Protein AF-A0A3M1B4X2-F1 (afdb_monomer_lite)

Sequence (128 aa):
RAGGDVNYIIMGDLNTMGMKYPSGKSVPPEIEIKRLDGRARHHAYRMRLLSKTHYNTFSNGSASSTPPSPLDHVVAARHMKFKEFDNAKGKGEVDVRGWADFTDPAEQDQWIKDFSDHCLLYFEVERP

Structure (mmCIF, N/CA/C/O backbone):
data_AF-A0A3M1B4X2-F1
#
_entry.id   AF-A0A3M1B4X2-F1
#
loop_
_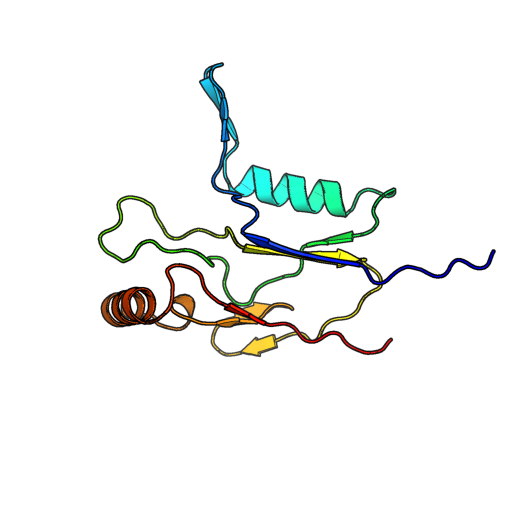atom_site.group_PDB
_atom_site.id
_atom_site.type_symbol
_atom_site.label_atom_id
_atom_site.label_alt_id
_atom_site.label_comp_id
_atom_site.label_asym_id
_atom_site.label_entity_id
_atom_site.label_seq_id
_atom_site.pdbx_PDB_ins_code
_atom_site.Cartn_x
_atom_site.Cartn_y
_atom_site.Cartn_z
_atom_site.occupancy
_atom_site.B_iso_or_equiv
_atom_site.auth_seq_id
_atom_site.auth_comp_id
_atom_site.auth_asym_id
_atom_site.auth_atom_id
_atom_site.pdbx_PDB_model_num
ATOM 1 N N . ARG A 1 1 ? -29.138 -3.053 23.741 1.00 44.56 1 ARG A N 1
ATOM 2 C CA . ARG A 1 1 ? -28.706 -3.676 22.467 1.00 44.56 1 ARG A CA 1
ATOM 3 C C . ARG A 1 1 ? -27.406 -4.414 22.744 1.00 44.56 1 ARG A C 1
ATOM 5 O O . ARG A 1 1 ? -26.466 -3.764 23.174 1.00 44.56 1 ARG A O 1
ATOM 12 N N . ALA A 1 2 ? -27.358 -5.730 22.549 1.00 46.56 2 ALA A N 1
ATOM 13 C CA . ALA A 1 2 ? -26.085 -6.424 22.375 1.00 46.56 2 ALA A CA 1
ATOM 14 C C . ALA A 1 2 ? -25.563 -6.009 20.989 1.00 46.56 2 ALA A C 1
ATOM 16 O O . ALA A 1 2 ? -26.119 -6.437 19.985 1.00 46.56 2 ALA A O 1
ATOM 17 N N . GLY A 1 3 ? -24.652 -5.040 20.911 1.00 53.94 3 GLY A N 1
ATOM 18 C CA . GLY A 1 3 ? -24.305 -4.418 19.628 1.00 53.94 3 GLY A CA 1
ATOM 19 C C . GLY A 1 3 ? -23.163 -3.424 19.755 1.00 53.94 3 GLY A C 1
ATOM 20 O O . GLY A 1 3 ? -23.384 -2.224 19.619 1.00 53.94 3 GLY A O 1
ATOM 21 N N . GLY A 1 4 ? -21.974 -3.927 20.087 1.00 70.38 4 GLY A N 1
ATOM 22 C CA . GLY A 1 4 ? -20.737 -3.151 19.985 1.00 70.38 4 GLY A CA 1
ATOM 23 C C . GLY A 1 4 ? -20.338 -2.923 18.524 1.00 70.38 4 GLY A C 1
ATOM 24 O O . GLY A 1 4 ? -20.840 -3.602 17.626 1.00 70.38 4 GLY A O 1
ATOM 25 N N . ASP A 1 5 ? -19.441 -1.963 18.293 1.00 84.75 5 ASP A N 1
ATOM 26 C CA . ASP A 1 5 ? -18.828 -1.764 16.978 1.00 84.75 5 ASP A CA 1
ATOM 27 C C . ASP A 1 5 ? -18.080 -3.057 16.560 1.00 84.75 5 ASP A C 1
ATOM 29 O O . ASP A 1 5 ? -17.381 -3.676 17.365 1.00 84.75 5 ASP A O 1
ATOM 33 N N . VAL A 1 6 ? -18.260 -3.501 15.310 1.00 89.81 6 VAL A N 1
ATOM 34 C CA . VAL A 1 6 ? -17.700 -4.767 14.796 1.00 89.81 6 VAL A CA 1
ATOM 35 C C . VAL A 1 6 ? -16.349 -4.515 14.135 1.00 89.81 6 VAL A C 1
ATOM 37 O O . VAL A 1 6 ? -16.243 -3.666 13.253 1.00 89.81 6 VAL A O 1
ATOM 40 N N . ASN A 1 7 ? -15.327 -5.286 14.510 1.00 93.44 7 ASN A N 1
ATOM 41 C CA . ASN A 1 7 ? -14.010 -5.228 13.874 1.00 93.44 7 ASN A CA 1
ATOM 42 C C . ASN A 1 7 ? -14.081 -5.835 12.469 1.00 93.44 7 ASN A C 1
ATOM 44 O O . ASN A 1 7 ? -14.162 -7.054 12.321 1.00 93.44 7 ASN A O 1
ATOM 48 N N . TYR A 1 8 ? -14.073 -4.979 11.449 1.00 95.19 8 TYR A N 1
ATOM 49 C CA . TYR A 1 8 ? -14.170 -5.384 10.051 1.00 95.19 8 TYR A CA 1
ATOM 50 C C . TYR A 1 8 ? -13.033 -4.773 9.235 1.00 95.19 8 TYR A C 1
ATOM 52 O O . TYR A 1 8 ? -12.770 -3.572 9.335 1.00 95.19 8 TYR A O 1
ATOM 60 N N . ILE A 1 9 ? -12.371 -5.611 8.438 1.00 97.50 9 ILE A N 1
ATOM 61 C CA . ILE A 1 9 ? -11.256 -5.249 7.561 1.00 97.50 9 ILE A CA 1
ATOM 62 C C . ILE A 1 9 ? -11.529 -5.850 6.180 1.00 97.50 9 ILE A C 1
ATOM 64 O O . ILE A 1 9 ? -11.878 -7.023 6.070 1.00 97.50 9 ILE A O 1
ATOM 68 N N . ILE A 1 10 ? -11.353 -5.042 5.139 1.00 97.38 10 ILE A N 1
ATOM 69 C CA . ILE A 1 10 ? -11.294 -5.449 3.734 1.00 97.38 10 ILE A CA 1
ATOM 70 C C . ILE A 1 10 ? -9.864 -5.182 3.276 1.00 97.38 10 ILE A C 1
ATOM 72 O O . ILE A 1 10 ? -9.365 -4.072 3.467 1.00 97.38 10 ILE A O 1
ATOM 76 N N . MET A 1 11 ? -9.200 -6.174 2.692 1.00 97.19 11 MET A N 1
ATOM 77 C CA . MET A 1 11 ? -7.825 -6.021 2.227 1.00 97.19 11 MET A CA 1
ATOM 78 C C . MET A 1 11 ? -7.540 -6.846 0.977 1.00 97.19 11 MET A C 1
ATOM 80 O O . MET A 1 11 ? -8.107 -7.926 0.812 1.00 97.19 11 MET A O 1
ATOM 84 N N . GLY A 1 12 ? 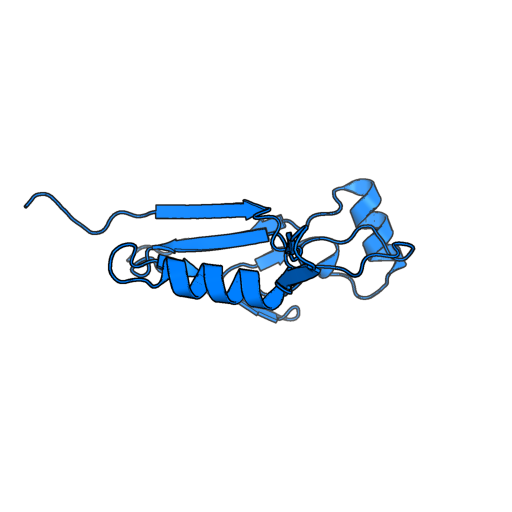-6.628 -6.342 0.150 1.00 96.56 12 GLY A N 1
ATOM 85 C CA . GLY A 1 12 ? -6.112 -7.022 -1.036 1.00 96.56 12 GLY A CA 1
ATOM 86 C C . GLY A 1 12 ? -6.134 -6.127 -2.269 1.00 96.56 12 GLY A C 1
ATOM 87 O O . GLY A 1 12 ? -6.341 -4.915 -2.158 1.00 96.56 12 GLY A O 1
ATOM 88 N N . ASP A 1 13 ? -5.946 -6.751 -3.426 1.00 97.19 13 ASP A N 1
ATOM 89 C CA . ASP A 1 13 ? -6.039 -6.112 -4.733 1.00 97.19 13 ASP A CA 1
ATOM 90 C C . ASP A 1 13 ? -7.494 -5.725 -5.039 1.00 97.19 13 ASP A C 1
ATOM 92 O O . ASP A 1 13 ? -8.373 -6.578 -5.200 1.00 97.19 13 ASP A O 1
ATOM 96 N N . LEU A 1 14 ? -7.758 -4.418 -5.111 1.00 95.56 14 LEU A N 1
ATOM 97 C CA . LEU A 1 14 ? -9.071 -3.876 -5.473 1.00 95.56 14 LEU A CA 1
ATOM 98 C C . LEU A 1 14 ? -9.112 -3.354 -6.914 1.00 95.56 14 LEU A C 1
ATOM 100 O O . LEU A 1 14 ? -10.109 -2.743 -7.301 1.00 95.56 14 LEU A O 1
ATOM 104 N N . ASN A 1 15 ? -8.049 -3.581 -7.694 1.00 93.56 15 ASN A N 1
ATOM 105 C CA . ASN A 1 15 ? -7.920 -3.225 -9.103 1.00 93.56 15 ASN A CA 1
ATOM 106 C C . ASN A 1 15 ? -8.326 -1.774 -9.403 1.00 93.56 15 ASN A C 1
ATOM 108 O O . ASN A 1 15 ? -9.032 -1.498 -10.374 1.00 93.56 15 ASN A O 1
ATOM 112 N N . THR A 1 16 ? -7.862 -0.822 -8.582 1.00 89.12 16 THR A N 1
ATOM 113 C CA . THR A 1 16 ? -8.060 0.621 -8.814 1.00 89.12 16 THR A CA 1
ATOM 114 C C . THR A 1 16 ? -7.149 1.127 -9.939 1.00 89.12 16 THR A C 1
ATOM 116 O O . THR A 1 16 ? -6.304 1.994 -9.726 1.00 89.12 16 THR A O 1
ATOM 119 N N . MET A 1 17 ? -7.266 0.517 -11.119 1.00 83.75 17 MET A N 1
ATOM 120 C CA . MET A 1 17 ? -6.463 0.752 -12.326 1.00 83.75 17 MET A CA 1
ATOM 121 C C . MET A 1 17 ? -7.045 1.846 -13.230 1.00 83.75 17 MET A C 1
ATOM 123 O O . MET A 1 17 ? -6.499 2.146 -14.293 1.00 83.75 17 ME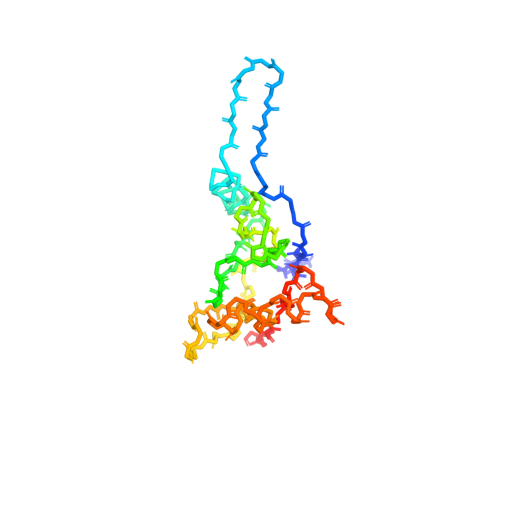T A O 1
ATOM 127 N N . GLY A 1 18 ? -8.154 2.459 -12.823 1.00 85.00 18 GLY A N 1
ATOM 128 C CA . GLY A 1 18 ? -8.946 3.335 -13.661 1.00 85.00 18 GLY A CA 1
ATOM 129 C C . GLY A 1 18 ? -9.891 2.554 -14.573 1.00 85.00 18 GLY A C 1
ATOM 130 O O . GLY A 1 18 ? -9.601 1.462 -15.060 1.00 85.00 18 GLY A O 1
ATOM 131 N N . MET A 1 19 ? -11.041 3.157 -14.861 1.00 85.56 19 MET A N 1
ATOM 132 C CA . MET A 1 19 ? -12.096 2.542 -15.658 1.00 85.56 19 MET A CA 1
ATOM 133 C C . MET A 1 19 ? -12.341 3.337 -16.933 1.00 85.56 19 MET A C 1
ATOM 135 O O . MET A 1 19 ? -12.607 4.539 -16.890 1.00 85.56 19 MET A O 1
ATOM 139 N N . LYS A 1 20 ? -12.306 2.663 -18.085 1.00 87.06 20 LYS A N 1
ATOM 140 C CA . LYS A 1 20 ? -12.720 3.232 -19.374 1.00 87.06 20 LYS A CA 1
ATOM 141 C C . LYS A 1 20 ? -14.113 2.722 -19.720 1.00 87.06 20 LYS A C 1
ATOM 143 O O . LYS A 1 20 ? -14.306 1.528 -19.925 1.00 87.06 20 LYS A O 1
ATOM 148 N N . TYR A 1 21 ? -15.087 3.621 -19.790 1.00 82.69 21 TYR A N 1
ATOM 149 C CA . TYR A 1 21 ? -16.443 3.268 -20.189 1.00 82.69 21 TYR A CA 1
ATOM 150 C C . TYR A 1 21 ? -16.563 3.244 -21.717 1.00 82.69 21 TYR A C 1
ATOM 152 O O . TYR A 1 21 ? -16.015 4.130 -22.376 1.00 82.69 21 TYR A O 1
ATOM 160 N N . PRO A 1 22 ? -17.384 2.341 -22.290 1.00 85.56 22 PRO A N 1
ATOM 161 C CA . PRO A 1 22 ? -17.689 2.342 -23.725 1.00 85.56 22 PRO A CA 1
ATOM 162 C C . PRO A 1 22 ? -18.235 3.684 -24.238 1.00 85.56 22 PRO A C 1
ATOM 164 O O . PRO A 1 22 ? -18.041 4.041 -25.391 1.00 85.56 22 PRO A O 1
ATOM 167 N N . SER A 1 23 ? -18.871 4.466 -23.357 1.00 88.50 23 SER A N 1
ATOM 168 C CA . SER A 1 23 ? -19.351 5.830 -23.637 1.00 88.50 23 SER A CA 1
ATOM 169 C C . SER A 1 23 ? -18.251 6.883 -23.870 1.00 88.50 23 SER A C 1
ATOM 171 O O . SER A 1 23 ? -18.571 8.054 -24.055 1.00 88.50 23 SER A O 1
ATOM 173 N N . GLY A 1 24 ? -16.968 6.512 -23.792 1.00 82.94 24 GLY A N 1
ATOM 174 C CA . GLY A 1 24 ? -15.826 7.423 -23.931 1.00 82.94 24 GLY A CA 1
ATOM 175 C C . GLY A 1 24 ? -15.447 8.170 -22.648 1.00 82.94 24 GLY A C 1
ATOM 176 O O . GLY A 1 24 ? -14.414 8.833 -22.603 1.00 82.94 24 GLY A O 1
ATOM 177 N N . LYS A 1 25 ? -16.240 8.051 -21.576 1.00 86.88 25 LYS A N 1
ATOM 178 C CA . LYS A 1 25 ? -15.877 8.569 -20.249 1.00 86.88 25 LYS A CA 1
ATOM 179 C C . LYS A 1 25 ? -14.817 7.675 -19.604 1.00 86.88 25 LYS A C 1
ATOM 181 O O . LYS A 1 25 ? -14.935 6.453 -19.650 1.00 86.88 25 LYS A O 1
ATOM 186 N N . SER A 1 26 ? -13.835 8.269 -18.937 1.00 88.38 26 SER A N 1
ATOM 187 C CA . SER A 1 26 ? -12.846 7.547 -18.134 1.00 88.38 26 SER A CA 1
ATOM 188 C C . SER A 1 26 ? -12.858 8.013 -16.683 1.00 88.38 26 SER A C 1
ATOM 190 O O . SER A 1 26 ? -13.153 9.170 -16.381 1.00 88.38 26 SER A O 1
ATOM 192 N N . VAL A 1 27 ? -12.541 7.100 -15.774 1.00 86.75 27 VAL A N 1
ATOM 193 C CA . VAL A 1 27 ? -12.290 7.386 -14.365 1.00 86.75 27 VAL A CA 1
ATOM 194 C C . VAL A 1 27 ? -10.815 7.092 -14.118 1.00 86.75 27 VAL A C 1
ATOM 196 O O . VAL A 1 27 ? -10.416 5.942 -14.270 1.00 86.75 27 VAL A O 1
ATOM 199 N N . PRO A 1 28 ? -10.002 8.107 -13.793 1.00 90.62 28 PRO A N 1
ATOM 200 C CA . PRO A 1 28 ? -8.611 7.893 -13.412 1.00 90.62 28 PRO A CA 1
ATOM 201 C C . PRO A 1 28 ? -8.492 7.047 -12.128 1.00 90.62 28 PRO A C 1
ATOM 203 O O . PRO A 1 28 ? -9.372 7.170 -11.264 1.00 90.62 28 PRO A O 1
ATOM 206 N N . PRO A 1 29 ? -7.417 6.254 -11.966 1.00 89.00 29 PRO A N 1
ATOM 207 C CA . PRO A 1 29 ? -7.131 5.468 -10.755 1.00 89.00 29 PRO A CA 1
ATOM 208 C C . PRO A 1 29 ? -7.323 6.250 -9.447 1.00 89.00 29 PRO A C 1
ATOM 210 O O . PRO A 1 29 ? -7.953 5.799 -8.492 1.00 89.00 29 PRO A O 1
ATOM 213 N N . GLU A 1 30 ? -6.854 7.494 -9.420 1.00 91.44 30 GLU A N 1
ATOM 214 C CA . GLU A 1 30 ? -6.857 8.367 -8.247 1.00 91.44 30 GLU A CA 1
ATOM 215 C C . GLU A 1 30 ? -8.288 8.741 -7.838 1.00 91.44 30 GLU A C 1
ATOM 217 O O . GLU A 1 30 ? -8.601 8.905 -6.655 1.00 91.44 30 GLU A O 1
ATOM 222 N N . ILE A 1 31 ? -9.189 8.844 -8.820 1.00 93.25 31 ILE A N 1
ATOM 223 C CA . ILE A 1 31 ? -10.610 9.091 -8.582 1.00 93.25 31 ILE A CA 1
ATOM 224 C C . ILE A 1 31 ? -11.294 7.835 -8.041 1.00 93.25 31 ILE A C 1
ATOM 226 O O . ILE A 1 31 ? -12.194 7.963 -7.210 1.00 93.25 31 ILE A O 1
ATOM 230 N N . GLU A 1 32 ? -10.879 6.637 -8.457 1.00 93.75 32 GLU A N 1
ATOM 231 C CA . GLU A 1 32 ? -11.387 5.380 -7.893 1.00 93.75 32 GLU A CA 1
ATOM 232 C C . GLU A 1 32 ? -11.006 5.244 -6.421 1.00 93.75 32 GLU A C 1
ATOM 234 O O . GLU A 1 32 ? -11.885 5.022 -5.591 1.00 93.75 32 GLU A O 1
ATOM 239 N N . ILE A 1 33 ? -9.742 5.502 -6.074 1.00 94.88 33 ILE A N 1
ATOM 240 C CA . ILE A 1 33 ? -9.255 5.462 -4.685 1.00 94.88 33 ILE A CA 1
ATOM 241 C C . ILE A 1 33 ? -9.970 6.516 -3.831 1.00 94.88 33 ILE A C 1
ATOM 243 O O . ILE A 1 33 ? -10.440 6.227 -2.729 1.00 94.88 33 ILE A O 1
ATOM 247 N N . LYS A 1 34 ? -10.142 7.739 -4.353 1.00 94.75 34 LYS A N 1
ATOM 248 C CA . LYS A 1 34 ? -10.894 8.794 -3.657 1.00 94.75 34 LYS A CA 1
ATOM 249 C C . LYS A 1 34 ? -12.357 8.405 -3.430 1.00 94.75 34 LYS A C 1
ATOM 251 O O . LYS A 1 34 ? -12.925 8.712 -2.381 1.00 94.75 34 LYS A O 1
ATOM 256 N N . ARG A 1 35 ? -12.991 7.742 -4.402 1.00 94.38 35 ARG A N 1
ATOM 257 C CA . ARG A 1 35 ? -14.364 7.232 -4.268 1.00 94.38 35 ARG A CA 1
ATOM 258 C C . ARG A 1 35 ? -14.441 6.068 -3.288 1.00 94.38 35 ARG A C 1
ATOM 260 O O . ARG A 1 35 ? -15.406 6.029 -2.531 1.00 94.38 35 ARG A O 1
ATOM 267 N N . LEU A 1 36 ? -13.452 5.175 -3.273 1.00 95.06 36 LEU A N 1
ATOM 268 C CA . LEU A 1 36 ? -13.336 4.092 -2.298 1.00 95.06 36 LEU A CA 1
ATOM 269 C C . LEU A 1 36 ? -13.291 4.657 -0.875 1.00 95.06 36 LEU A C 1
ATOM 271 O O . LEU A 1 36 ? -14.136 4.295 -0.060 1.00 95.06 36 LEU A O 1
ATOM 275 N N . ASP A 1 37 ? -12.384 5.598 -0.598 1.00 95.75 37 ASP A N 1
ATOM 276 C CA . ASP A 1 37 ? -12.276 6.228 0.724 1.00 95.75 37 ASP A CA 1
ATOM 277 C C . ASP A 1 37 ? -13.553 7.006 1.087 1.00 95.75 37 ASP A C 1
ATOM 279 O O . ASP A 1 37 ? -14.117 6.834 2.169 1.00 95.75 37 ASP A O 1
ATOM 283 N N . GLY A 1 38 ? -14.092 7.796 0.152 1.00 96.12 38 GLY A N 1
ATOM 284 C CA . GLY A 1 38 ? -15.349 8.519 0.356 1.00 96.12 38 GLY A CA 1
ATOM 285 C C . GLY A 1 38 ? -16.536 7.594 0.646 1.00 96.12 38 GLY A C 1
ATOM 286 O O . GLY A 1 38 ? -17.355 7.886 1.522 1.00 96.12 38 GLY A O 1
ATOM 287 N N . ARG A 1 39 ? -16.623 6.450 -0.048 1.00 95.44 39 ARG A N 1
ATOM 288 C CA . ARG A 1 39 ? -17.650 5.433 0.194 1.00 95.44 39 ARG A CA 1
ATOM 289 C C . ARG A 1 39 ? -17.435 4.776 1.549 1.00 95.44 39 ARG A C 1
ATOM 291 O O . ARG A 1 39 ? -18.390 4.724 2.311 1.00 95.44 39 ARG A O 1
ATOM 298 N N . ALA A 1 40 ? -16.218 4.349 1.878 1.00 96.44 40 ALA A N 1
ATOM 299 C CA . ALA A 1 40 ? -15.881 3.735 3.162 1.00 96.44 40 ALA A CA 1
ATOM 300 C C . ALA A 1 40 ? -16.270 4.630 4.353 1.00 96.44 40 ALA A C 1
ATOM 302 O O . ALA A 1 40 ? -16.866 4.156 5.322 1.00 96.44 40 ALA A O 1
ATOM 303 N N . ARG A 1 41 ? -16.026 5.942 4.246 1.00 96.25 41 ARG A N 1
ATOM 304 C CA . ARG A 1 41 ? -16.341 6.932 5.291 1.00 96.25 41 ARG A CA 1
ATOM 305 C C . ARG A 1 41 ? -17.826 7.232 5.468 1.00 96.25 41 ARG A C 1
ATOM 307 O O . ARG A 1 41 ? -18.194 7.850 6.469 1.00 96.25 41 ARG A O 1
ATOM 314 N N . HIS A 1 42 ? -18.684 6.826 4.531 1.00 95.50 42 HIS A N 1
ATOM 315 C CA . HIS A 1 42 ? -20.120 7.083 4.612 1.00 95.50 42 HIS A CA 1
ATOM 316 C C . HIS A 1 42 ? -20.695 6.595 5.954 1.00 95.50 42 HIS A C 1
ATOM 318 O O . HIS A 1 42 ? -20.310 5.541 6.464 1.00 95.50 42 HIS A O 1
ATOM 324 N N . HIS A 1 43 ? -21.643 7.346 6.526 1.00 89.38 43 HIS A N 1
ATOM 325 C CA . HIS A 1 43 ? -22.154 7.125 7.888 1.00 89.38 43 HIS A CA 1
ATOM 326 C C . HIS A 1 43 ? -22.752 5.727 8.121 1.00 89.38 43 HIS A C 1
ATOM 328 O O . HIS A 1 43 ? -22.793 5.269 9.259 1.00 89.38 43 HIS A O 1
ATOM 334 N N . ALA A 1 44 ? -23.198 5.058 7.054 1.00 90.19 44 ALA A N 1
ATOM 335 C CA . ALA A 1 44 ? -23.702 3.688 7.105 1.00 90.19 44 ALA A CA 1
ATOM 336 C C . ALA A 1 44 ? -22.592 2.628 7.248 1.00 90.19 44 ALA A C 1
ATOM 338 O O . ALA A 1 44 ? -22.847 1.579 7.826 1.00 90.19 44 ALA A O 1
ATOM 339 N N . TYR A 1 45 ? -21.379 2.887 6.742 1.00 93.12 45 TYR A N 1
ATOM 340 C CA . TYR A 1 45 ? -20.266 1.928 6.782 1.00 93.12 45 TYR A CA 1
ATOM 341 C C . TYR A 1 45 ? -19.263 2.248 7.890 1.00 93.12 45 TYR A C 1
ATOM 343 O O . TYR A 1 45 ? -18.772 1.337 8.547 1.00 93.12 45 TYR A O 1
ATOM 351 N N . ARG A 1 46 ? -18.993 3.538 8.147 1.00 94.81 46 ARG A N 1
ATOM 352 C CA . ARG A 1 46 ? -18.080 3.996 9.212 1.00 94.81 46 ARG A CA 1
ATOM 353 C C . ARG A 1 46 ? -16.691 3.344 9.124 1.00 94.81 46 ARG A C 1
ATOM 355 O O . ARG A 1 46 ? -16.092 3.025 10.150 1.00 94.81 46 ARG A O 1
ATOM 362 N N . MET A 1 47 ? -16.178 3.172 7.914 1.00 97.31 47 MET A N 1
ATOM 363 C CA . MET A 1 47 ? -14.847 2.635 7.638 1.00 97.31 47 MET A CA 1
ATOM 364 C C . MET A 1 47 ? -13.909 3.743 7.143 1.00 97.31 47 MET A C 1
ATOM 366 O O . MET A 1 47 ? -14.325 4.888 6.950 1.00 97.31 47 MET A O 1
ATOM 370 N N . ARG A 1 48 ? -12.632 3.418 6.959 1.00 97.19 48 ARG A N 1
ATOM 371 C CA . ARG A 1 48 ? -11.622 4.311 6.383 1.00 97.19 48 ARG A CA 1
ATOM 372 C C . ARG A 1 48 ? -10.565 3.515 5.634 1.00 97.19 48 ARG A C 1
ATOM 374 O O . ARG A 1 48 ? -10.260 2.389 6.025 1.00 97.19 48 ARG A O 1
ATOM 381 N N . LEU A 1 49 ? -10.009 4.117 4.589 1.00 98.06 49 LEU A N 1
ATOM 382 C CA . LEU A 1 49 ? -8.801 3.619 3.941 1.00 98.06 49 LEU A CA 1
ATOM 383 C C . LEU A 1 49 ? -7.594 3.877 4.861 1.00 98.06 49 LEU A C 1
ATOM 385 O O . LEU A 1 49 ? -7.476 4.973 5.416 1.00 98.06 49 LEU A O 1
ATOM 389 N N . LEU A 1 50 ? -6.736 2.875 5.053 1.00 98.25 50 LEU A N 1
ATOM 390 C CA . LEU A 1 50 ? -5.497 3.012 5.825 1.00 98.25 50 LEU A CA 1
ATOM 391 C C . LEU A 1 50 ? -4.382 3.627 4.967 1.00 98.25 50 LEU A C 1
ATOM 393 O O . LEU A 1 50 ? -4.323 3.402 3.755 1.00 98.25 50 LEU A O 1
ATOM 397 N N . SER A 1 51 ? -3.497 4.403 5.593 1.00 97.50 51 SER A N 1
ATOM 398 C CA . SER A 1 51 ? -2.302 4.949 4.935 1.00 97.50 51 SER A CA 1
ATOM 399 C C . SER A 1 51 ? -1.239 3.867 4.714 1.00 97.50 51 SER A C 1
ATOM 401 O O . SER A 1 51 ? -1.188 2.880 5.447 1.00 97.50 51 SER A O 1
ATOM 403 N N . LYS A 1 52 ? -0.377 4.054 3.710 1.00 97.69 52 LYS A N 1
ATOM 404 C CA . LYS A 1 52 ? 0.667 3.096 3.318 1.00 97.69 52 LYS A CA 1
ATOM 405 C C . LYS A 1 52 ? 2.048 3.747 3.335 1.00 97.69 52 LYS A C 1
ATOM 407 O O . LYS A 1 52 ? 2.156 4.917 2.974 1.00 97.69 52 LYS A O 1
ATOM 412 N N . THR A 1 53 ? 3.086 2.986 3.688 1.00 98.00 53 THR A N 1
ATOM 413 C CA . THR A 1 53 ? 4.487 3.444 3.598 1.00 98.00 53 THR A CA 1
ATOM 414 C C . THR A 1 53 ? 4.913 3.694 2.150 1.00 98.00 53 THR A C 1
ATOM 416 O O . THR A 1 53 ? 5.571 4.694 1.886 1.00 98.00 53 THR A O 1
ATOM 419 N N . HIS A 1 54 ? 4.443 2.869 1.207 1.00 97.38 54 HIS A N 1
ATOM 420 C CA . HIS A 1 54 ? 4.579 3.095 -0.233 1.00 97.38 54 HIS A CA 1
ATOM 421 C C . HIS A 1 54 ? 3.222 3.277 -0.907 1.00 97.38 54 HIS A C 1
ATOM 423 O O . HIS A 1 54 ? 2.244 2.596 -0.592 1.00 97.38 54 HIS A O 1
ATOM 429 N N . TYR A 1 55 ? 3.161 4.187 -1.880 1.00 95.19 55 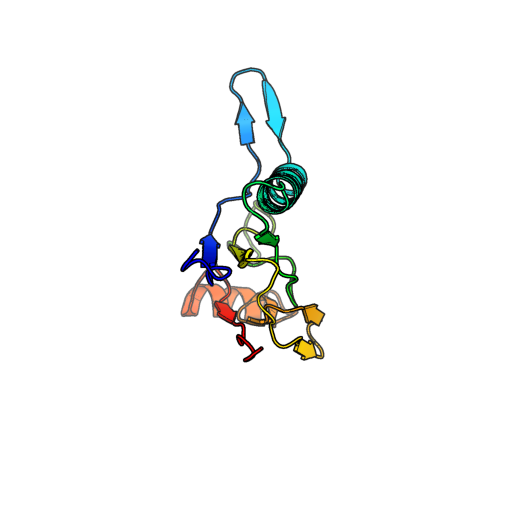TYR A N 1
ATOM 430 C CA . TYR A 1 55 ? 1.936 4.406 -2.644 1.00 95.19 55 TYR A CA 1
ATOM 431 C C . TYR A 1 55 ? 1.620 3.212 -3.555 1.00 95.19 55 TYR A C 1
ATOM 433 O O . TYR A 1 55 ? 0.523 2.652 -3.482 1.00 95.19 55 TYR A O 1
ATOM 441 N N . ASN A 1 56 ? 2.599 2.812 -4.370 1.00 96.38 56 ASN A N 1
ATOM 442 C CA . ASN A 1 56 ? 2.464 1.738 -5.346 1.00 96.38 56 ASN A CA 1
ATOM 443 C C . ASN A 1 56 ? 2.651 0.373 -4.693 1.00 96.38 56 ASN A C 1
ATOM 445 O O . ASN A 1 56 ? 3.511 0.198 -3.832 1.00 96.38 56 ASN A O 1
ATOM 449 N N . THR A 1 57 ? 1.845 -0.585 -5.130 1.00 97.56 57 THR A N 1
ATOM 450 C CA . THR A 1 57 ? 1.868 -1.964 -4.638 1.00 97.56 57 THR A CA 1
ATOM 451 C C . THR A 1 57 ? 1.994 -2.968 -5.775 1.00 97.56 57 THR A C 1
ATOM 453 O O . THR A 1 57 ? 2.379 -4.094 -5.514 1.00 97.56 57 THR A O 1
ATOM 456 N N . PHE A 1 58 ? 1.753 -2.557 -7.021 1.00 98.06 58 PHE A N 1
ATOM 457 C CA . PHE A 1 58 ? 1.894 -3.375 -8.220 1.00 98.06 58 PHE A CA 1
ATOM 458 C C . PHE A 1 58 ? 2.906 -2.765 -9.195 1.00 98.06 58 PHE A C 1
ATOM 460 O O . PHE A 1 58 ? 2.895 -1.549 -9.417 1.00 98.06 58 PHE A O 1
ATOM 467 N N . SER A 1 59 ? 3.741 -3.602 -9.810 1.00 97.56 59 SER A N 1
ATOM 468 C CA . SER A 1 59 ? 4.613 -3.241 -10.929 1.00 97.56 59 SER A CA 1
ATOM 469 C C . SER A 1 59 ? 4.865 -4.454 -11.819 1.00 97.56 59 SER A C 1
ATOM 471 O O . SER A 1 59 ? 5.300 -5.493 -11.340 1.00 97.56 59 SER A O 1
ATOM 473 N N . ASN A 1 60 ? 4.688 -4.294 -13.131 1.00 96.69 60 ASN A N 1
ATOM 474 C CA . ASN A 1 60 ? 4.969 -5.346 -14.114 1.00 96.69 60 ASN A CA 1
ATOM 475 C C . ASN A 1 60 ? 6.432 -5.307 -14.623 1.00 96.69 60 ASN A C 1
ATOM 477 O O . ASN A 1 60 ? 6.722 -5.723 -15.745 1.00 96.69 60 ASN A O 1
ATOM 481 N N . GLY A 1 61 ? 7.340 -4.746 -13.816 1.00 96.94 61 GLY A N 1
ATOM 482 C CA . GLY A 1 61 ? 8.770 -4.604 -14.104 1.00 96.94 61 GLY A CA 1
ATOM 483 C C . GLY A 1 61 ? 9.149 -3.351 -14.904 1.00 96.94 61 GLY A C 1
ATOM 484 O O . GLY A 1 61 ? 8.307 -2.671 -15.493 1.00 96.94 61 GLY A O 1
ATOM 485 N N . SER A 1 62 ? 10.445 -3.045 -14.941 1.00 96.56 62 SER A N 1
ATOM 486 C CA . SER A 1 62 ? 11.016 -1.812 -15.502 1.00 96.56 62 SER A CA 1
ATOM 487 C C . SER A 1 62 ? 10.812 -1.657 -17.014 1.00 96.56 62 SER A C 1
ATOM 489 O O . SER A 1 62 ? 10.752 -0.539 -17.524 1.00 96.56 62 SER A O 1
ATOM 491 N N . ALA A 1 63 ? 10.652 -2.771 -17.734 1.00 96.38 63 ALA A N 1
ATOM 492 C CA . ALA A 1 63 ? 10.370 -2.790 -19.169 1.00 96.38 63 ALA A CA 1
ATOM 493 C C . ALA A 1 63 ? 8.870 -2.650 -19.506 1.00 96.38 63 ALA A C 1
ATOM 495 O O . ALA A 1 63 ? 8.499 -2.621 -20.683 1.00 96.38 63 ALA A O 1
ATOM 496 N N . SER A 1 64 ? 7.994 -2.593 -18.499 1.00 95.44 64 SER A N 1
ATOM 497 C CA . SER A 1 64 ? 6.548 -2.475 -18.686 1.00 95.44 64 SER A CA 1
ATOM 498 C C . SER A 1 64 ? 6.160 -1.129 -19.302 1.00 95.44 64 SER A C 1
ATOM 500 O O . SER A 1 64 ? 6.621 -0.069 -18.886 1.00 95.44 64 SER A O 1
ATOM 502 N N . SER A 1 65 ? 5.212 -1.151 -20.243 1.00 93.12 65 SER A N 1
ATOM 503 C CA . SER A 1 65 ? 4.554 0.068 -20.736 1.00 93.12 65 SER A CA 1
ATOM 504 C C . SER A 1 65 ? 3.570 0.671 -19.727 1.00 93.12 65 SER A C 1
ATOM 506 O O . SER A 1 65 ? 3.124 1.805 -19.896 1.00 93.12 65 SER A O 1
ATOM 508 N N . THR A 1 66 ? 3.182 -0.103 -18.713 1.00 89.19 66 THR A N 1
ATOM 509 C CA . THR A 1 66 ? 2.289 0.320 -17.632 1.00 89.19 66 THR A CA 1
ATOM 510 C C . THR A 1 66 ? 3.132 0.741 -16.430 1.00 89.19 66 THR A C 1
ATOM 512 O O . THR A 1 66 ? 3.927 -0.080 -15.961 1.00 89.19 66 THR A O 1
ATOM 515 N N . PRO A 1 67 ? 2.971 1.975 -15.915 1.00 92.50 67 PRO A N 1
ATOM 516 C CA . PRO A 1 67 ? 3.699 2.418 -14.735 1.00 92.50 67 PRO A CA 1
ATOM 517 C C . PRO A 1 67 ? 3.259 1.638 -13.484 1.00 92.50 67 PRO A C 1
ATOM 519 O O . PRO A 1 67 ? 2.127 1.142 -13.439 1.00 92.50 67 PRO A O 1
ATOM 522 N N . PRO A 1 68 ? 4.109 1.571 -12.444 1.00 95.75 68 PRO A N 1
ATOM 523 C CA . PRO A 1 68 ? 3.709 1.033 -11.151 1.00 95.75 68 PRO A CA 1
ATOM 524 C C . PRO A 1 68 ? 2.455 1.725 -10.608 1.00 95.75 68 PRO A C 1
ATOM 526 O O . PRO A 1 68 ? 2.259 2.923 -10.827 1.00 95.75 68 PRO A O 1
ATOM 529 N N . SER A 1 69 ? 1.605 0.978 -9.901 1.00 95.50 69 SER A N 1
ATOM 530 C CA . SER A 1 69 ? 0.286 1.466 -9.487 1.00 95.50 69 SER A CA 1
ATOM 531 C C . SER A 1 69 ? -0.153 0.983 -8.094 1.00 95.50 69 SER A C 1
ATOM 533 O O . SER A 1 69 ? 0.347 -0.019 -7.574 1.00 95.50 69 SER A O 1
ATOM 535 N N . PRO A 1 70 ? -1.069 1.719 -7.438 1.00 95.94 70 PRO A N 1
ATOM 536 C CA . PRO A 1 70 ? -1.538 1.443 -6.079 1.00 95.94 70 PRO A CA 1
ATOM 537 C C . PRO A 1 70 ? -2.775 0.524 -6.073 1.00 95.94 70 PRO A C 1
ATOM 539 O O . PRO A 1 70 ? -3.866 0.988 -5.751 1.00 95.94 70 PRO A O 1
ATOM 542 N N . LEU A 1 71 ? -2.656 -0.749 -6.452 1.00 97.06 71 LEU A N 1
ATOM 543 C CA . LEU A 1 71 ? -3.831 -1.628 -6.628 1.00 97.06 71 LEU A CA 1
ATOM 544 C C . LEU A 1 71 ? -4.345 -2.245 -5.328 1.00 97.06 71 LEU A C 1
ATOM 546 O O . LEU A 1 71 ? -5.545 -2.493 -5.181 1.00 97.06 71 LEU A O 1
ATOM 550 N N . ASP A 1 72 ? -3.448 -2.426 -4.366 1.00 98.12 72 ASP A N 1
ATOM 551 C CA . ASP A 1 72 ? -3.727 -3.107 -3.114 1.00 98.12 72 ASP A CA 1
ATOM 552 C C . ASP A 1 72 ? -4.023 -2.104 -2.002 1.00 98.12 72 ASP A C 1
ATOM 554 O O . ASP A 1 72 ? -3.286 -1.133 -1.775 1.00 98.12 72 ASP A O 1
ATOM 558 N N . HIS A 1 73 ? -5.110 -2.345 -1.275 1.00 98.12 73 HIS A N 1
ATOM 559 C CA . HIS A 1 73 ? -5.627 -1.421 -0.268 1.00 98.12 73 HIS A CA 1
ATOM 560 C C . HIS A 1 73 ? -6.060 -2.154 0.993 1.00 98.12 73 HIS A C 1
ATOM 562 O O . HIS A 1 73 ? -6.435 -3.323 0.952 1.00 98.12 73 HIS A O 1
ATOM 568 N N . VAL A 1 74 ? -6.068 -1.431 2.114 1.00 98.44 74 VAL A N 1
ATOM 569 C CA . VAL A 1 74 ? -6.668 -1.891 3.371 1.00 98.44 74 VAL A CA 1
ATOM 570 C C . VAL A 1 74 ? -7.717 -0.879 3.801 1.00 98.44 74 VAL A C 1
ATOM 572 O O . VAL A 1 74 ? -7.415 0.294 4.011 1.00 98.44 74 VAL A O 1
ATOM 575 N N . VAL A 1 75 ? -8.959 -1.330 3.941 1.00 98.25 75 VAL A N 1
ATOM 576 C CA . VAL A 1 75 ? -10.079 -0.537 4.448 1.00 98.25 75 VAL A CA 1
ATOM 577 C C . VAL A 1 75 ? -10.549 -1.171 5.746 1.00 98.25 75 VAL A C 1
ATOM 579 O O . VAL A 1 75 ? -10.922 -2.340 5.771 1.00 98.25 75 VAL A O 1
ATOM 582 N N . ALA A 1 76 ? -10.568 -0.405 6.829 1.00 97.75 76 ALA A N 1
ATOM 583 C CA . ALA A 1 76 ? -10.916 -0.917 8.148 1.00 97.75 76 ALA A CA 1
ATOM 584 C C . ALA A 1 76 ? -12.016 -0.093 8.812 1.00 97.75 76 ALA A C 1
ATOM 586 O O . ALA A 1 76 ? -12.210 1.089 8.513 1.00 97.75 76 ALA A O 1
ATOM 587 N N . ALA A 1 77 ? -12.741 -0.715 9.738 1.00 96.62 77 ALA A N 1
ATOM 588 C CA . ALA A 1 77 ? -13.691 -0.017 10.590 1.00 96.62 77 ALA A CA 1
ATOM 589 C C . ALA A 1 77 ? -12.985 1.108 11.369 1.00 96.62 77 ALA A C 1
ATOM 591 O O . ALA A 1 77 ? -11.919 0.913 11.952 1.00 96.62 77 ALA A O 1
ATOM 592 N N . ARG A 1 78 ? -13.573 2.311 11.379 1.00 95.62 78 ARG A N 1
ATOM 593 C CA . ARG A 1 78 ? -12.882 3.534 11.830 1.00 95.62 78 ARG A CA 1
ATOM 594 C C . ARG A 1 78 ? -12.492 3.539 13.310 1.00 95.62 78 ARG A C 1
ATOM 596 O O . ARG A 1 78 ? -11.671 4.361 13.695 1.00 95.62 78 ARG A O 1
ATOM 603 N N . HIS A 1 79 ? -13.130 2.706 14.136 1.00 94.31 79 HIS A N 1
ATOM 604 C CA . HIS A 1 79 ? -12.838 2.592 15.569 1.00 94.31 79 HIS A CA 1
ATOM 605 C C . HIS A 1 79 ? -11.625 1.701 15.856 1.00 94.31 79 HIS A C 1
ATOM 607 O O . HIS A 1 79 ? -11.138 1.701 16.983 1.00 94.31 79 HIS A O 1
ATOM 613 N N . MET A 1 80 ? -11.151 0.940 14.866 1.00 96.00 80 MET A N 1
ATOM 614 C CA . MET A 1 80 ? -9.957 0.113 15.002 1.00 96.00 80 MET A CA 1
ATOM 615 C C . MET A 1 80 ? -8.700 0.987 14.970 1.00 96.00 80 MET A C 1
ATOM 617 O O . MET A 1 80 ? -8.595 1.932 14.178 1.00 96.00 80 MET A O 1
ATOM 621 N N . LYS A 1 81 ? -7.747 0.643 15.836 1.00 96.69 81 LYS A N 1
ATOM 622 C CA . LYS A 1 81 ? -6.427 1.265 15.916 1.00 96.69 81 LYS A CA 1
ATOM 623 C C . LYS A 1 81 ? -5.396 0.352 15.268 1.00 96.69 81 LYS A C 1
ATOM 625 O O . LYS A 1 81 ? -5.491 -0.873 15.372 1.00 96.69 81 LYS A O 1
ATOM 630 N N . PHE A 1 82 ? -4.434 0.967 14.604 1.00 97.81 82 PHE A N 1
ATOM 631 C CA . PHE A 1 82 ? -3.347 0.286 13.926 1.00 97.81 82 PHE A CA 1
ATOM 632 C C . PHE A 1 82 ? -2.049 0.959 14.326 1.00 97.81 82 PHE A C 1
ATOM 634 O O . PHE A 1 82 ? -2.008 2.180 14.485 1.00 97.81 82 PHE A O 1
ATOM 641 N N . LYS A 1 83 ? -0.999 0.155 14.461 1.00 97.50 83 LYS A N 1
ATOM 642 C CA . LYS A 1 83 ? 0.344 0.682 14.649 1.00 97.50 83 LYS A CA 1
ATOM 643 C C . LYS A 1 83 ? 0.735 1.506 13.430 1.00 97.50 83 LYS A C 1
ATOM 645 O O . LYS A 1 83 ? 0.553 1.072 12.294 1.00 97.50 83 LYS A O 1
ATOM 650 N N . GLU A 1 84 ? 1.321 2.666 13.680 1.00 97.25 84 GLU A N 1
ATOM 651 C CA . GLU A 1 84 ? 1.914 3.490 12.638 1.00 97.25 84 GLU A CA 1
ATOM 652 C C . GLU A 1 84 ? 3.375 3.076 12.426 1.00 97.25 84 GLU A C 1
ATOM 654 O O . GLU A 1 84 ? 4.172 3.021 13.366 1.00 97.25 84 GLU A O 1
ATOM 659 N N . PHE A 1 85 ? 3.727 2.763 11.184 1.00 97.44 85 PHE A N 1
ATOM 660 C CA . PHE A 1 85 ? 5.099 2.555 10.753 1.00 97.44 85 PHE A CA 1
ATOM 661 C C . PHE A 1 85 ? 5.641 3.888 10.256 1.00 97.44 85 PHE A C 1
ATOM 663 O O . PHE A 1 85 ? 5.051 4.503 9.372 1.00 97.44 85 PHE A O 1
ATOM 670 N N . ASP A 1 86 ? 6.761 4.320 10.821 1.00 96.25 86 ASP A N 1
ATOM 671 C CA . ASP A 1 86 ? 7.514 5.492 10.385 1.00 96.25 86 ASP A CA 1
ATOM 672 C C . ASP A 1 86 ? 8.966 5.046 10.216 1.00 96.25 86 ASP A C 1
ATOM 674 O O . ASP A 1 86 ? 9.672 4.772 11.190 1.00 96.25 86 ASP A O 1
ATOM 678 N N . ASN A 1 87 ? 9.363 4.798 8.971 1.00 90.25 87 ASN A N 1
ATOM 679 C CA . ASN A 1 87 ? 10.665 4.233 8.644 1.00 90.25 87 ASN A CA 1
ATOM 680 C C . ASN A 1 87 ? 11.235 4.894 7.379 1.00 90.25 87 ASN A C 1
ATOM 682 O O . ASN A 1 87 ? 10.608 5.760 6.774 1.00 90.25 87 ASN A O 1
ATOM 686 N N . ALA A 1 88 ? 12.436 4.482 6.960 1.00 88.38 88 ALA A N 1
ATOM 687 C CA . ALA A 1 88 ? 13.131 5.080 5.815 1.00 88.38 88 ALA A CA 1
ATOM 688 C C . ALA A 1 88 ? 12.338 5.031 4.491 1.00 88.38 88 ALA A C 1
ATOM 690 O O . ALA A 1 88 ? 12.637 5.792 3.576 1.00 88.38 88 ALA A O 1
ATOM 691 N N . LYS A 1 89 ? 11.342 4.146 4.395 1.00 87.56 89 LYS A N 1
ATOM 692 C CA . LYS A 1 89 ? 10.494 3.945 3.219 1.00 87.56 89 LYS A CA 1
ATOM 693 C C . LYS A 1 89 ? 9.304 4.902 3.179 1.00 87.56 89 LYS A C 1
ATOM 695 O O . LYS A 1 89 ? 8.771 5.187 2.113 1.00 87.56 89 LYS A O 1
ATOM 700 N N . GLY A 1 90 ? 8.879 5.392 4.341 1.00 92.75 90 GLY A N 1
ATOM 701 C CA . GLY A 1 90 ? 7.736 6.279 4.477 1.00 92.75 90 GLY A CA 1
ATOM 702 C C . GLY A 1 90 ? 6.969 6.055 5.772 1.00 92.75 90 GLY A C 1
ATOM 703 O O . GLY A 1 90 ? 7.387 5.313 6.665 1.00 92.75 90 GLY A O 1
ATOM 704 N N . LYS A 1 91 ? 5.810 6.710 5.840 1.00 96.69 91 LYS A N 1
ATOM 705 C CA . LYS A 1 91 ? 4.945 6.727 7.012 1.00 96.69 91 LYS A CA 1
ATOM 706 C C . LYS A 1 91 ? 3.545 6.218 6.673 1.00 96.69 91 LYS A C 1
ATOM 708 O O . LYS A 1 91 ? 2.895 6.767 5.785 1.00 96.69 91 LYS A O 1
ATOM 713 N N . GLY A 1 92 ? 3.056 5.213 7.395 1.00 97.62 92 GLY A N 1
ATOM 714 C CA . GLY A 1 92 ? 1.701 4.699 7.212 1.00 97.62 92 GLY A CA 1
ATOM 715 C C . GLY A 1 92 ? 1.307 3.597 8.189 1.00 97.62 92 GLY A C 1
ATOM 716 O O . GLY A 1 92 ? 2.138 3.046 8.898 1.00 97.62 92 GLY A O 1
ATOM 717 N N . GLU A 1 93 ? 0.022 3.264 8.224 1.00 98.31 93 GLU A N 1
ATOM 718 C CA . GLU A 1 93 ? -0.524 2.173 9.052 1.00 98.31 93 GLU A CA 1
ATOM 719 C C . GLU A 1 93 ? -0.343 0.792 8.403 1.00 98.31 93 GLU A C 1
ATOM 721 O O . GLU A 1 93 ? -0.449 -0.242 9.062 1.00 98.31 93 GLU A O 1
ATOM 726 N N . VAL A 1 94 ? -0.071 0.780 7.099 1.00 98.44 94 VAL A N 1
ATOM 727 C CA . VAL A 1 94 ? 0.245 -0.407 6.312 1.00 98.44 94 VAL A CA 1
ATOM 728 C C . VAL A 1 94 ? 1.674 -0.284 5.800 1.00 98.44 94 VAL A C 1
ATOM 730 O O . VAL A 1 94 ? 2.000 0.593 4.997 1.00 98.44 94 VAL A O 1
ATOM 733 N N . ASP A 1 95 ? 2.527 -1.187 6.256 1.00 98.00 95 ASP A N 1
ATOM 734 C CA . ASP A 1 95 ? 3.889 -1.343 5.776 1.00 98.00 95 ASP A CA 1
ATOM 735 C C . ASP A 1 95 ? 3.880 -2.171 4.485 1.00 98.00 95 ASP A C 1
ATOM 737 O O . ASP A 1 95 ? 3.615 -3.377 4.495 1.00 98.00 95 ASP A O 1
ATOM 741 N N . VAL A 1 96 ? 4.123 -1.499 3.363 1.00 98.12 96 VAL A N 1
ATOM 742 C CA . VAL A 1 96 ? 4.241 -2.117 2.041 1.00 98.12 96 VAL A CA 1
ATOM 743 C C . VAL A 1 96 ? 5.671 -2.612 1.869 1.00 98.12 96 VAL A C 1
ATOM 745 O O . VAL A 1 96 ? 6.599 -1.806 1.908 1.00 98.12 96 VAL A O 1
ATOM 748 N N . ARG A 1 97 ? 5.835 -3.926 1.678 1.00 96.88 97 ARG A N 1
ATOM 749 C CA . ARG A 1 97 ? 7.139 -4.603 1.590 1.00 96.88 97 ARG A CA 1
ATOM 750 C C . ARG A 1 97 ? 7.273 -5.376 0.287 1.00 96.88 97 ARG A C 1
ATOM 752 O O . ARG A 1 97 ? 6.318 -6.021 -0.138 1.00 96.88 97 ARG A O 1
ATOM 759 N N . GLY A 1 98 ? 8.464 -5.390 -0.296 1.00 97.06 98 GLY A N 1
ATOM 760 C CA . GLY A 1 98 ? 8.736 -6.110 -1.540 1.00 97.06 98 GLY A CA 1
ATOM 761 C C . GLY A 1 98 ? 9.535 -5.260 -2.510 1.00 97.06 98 GLY A C 1
ATOM 762 O O . GLY A 1 98 ? 10.398 -4.504 -2.071 1.00 97.06 98 GLY A O 1
ATOM 763 N N . TRP A 1 99 ? 9.235 -5.346 -3.810 1.00 98.12 99 TRP A N 1
ATOM 764 C CA . TRP A 1 99 ? 9.981 -4.593 -4.824 1.00 98.12 99 TRP A CA 1
ATOM 765 C C . TRP A 1 99 ? 10.017 -3.082 -4.535 1.00 98.12 99 TRP A C 1
ATOM 767 O O . TRP A 1 99 ? 11.018 -2.433 -4.814 1.00 98.12 99 TRP A O 1
ATOM 777 N N . ALA A 1 100 ? 8.969 -2.521 -3.918 1.00 96.69 100 ALA A N 1
ATOM 778 C CA . ALA A 1 100 ? 8.894 -1.096 -3.587 1.00 96.69 100 ALA A CA 1
ATOM 779 C C . ALA A 1 100 ? 9.989 -0.624 -2.612 1.00 96.69 100 ALA A C 1
ATOM 781 O O . ALA A 1 100 ? 10.260 0.571 -2.545 1.00 96.69 100 ALA A O 1
ATOM 782 N N . ASP A 1 101 ? 10.636 -1.546 -1.892 1.00 96.25 101 ASP A N 1
ATOM 783 C CA . ASP A 1 101 ? 11.730 -1.239 -0.969 1.00 96.25 101 ASP A CA 1
ATOM 784 C C . ASP A 1 101 ? 13.053 -0.914 -1.680 1.00 96.25 101 ASP A C 1
ATOM 786 O O . ASP A 1 101 ? 13.951 -0.339 -1.061 1.00 96.25 101 ASP A O 1
ATOM 790 N N . PHE A 1 102 ? 13.190 -1.290 -2.955 1.00 96.50 102 PHE A N 1
ATOM 791 C CA . PHE A 1 102 ? 14.397 -1.061 -3.744 1.00 96.50 102 PHE A CA 1
ATOM 792 C C . PHE A 1 102 ? 14.265 0.203 -4.586 1.00 96.50 102 PHE A C 1
ATOM 794 O O . PHE A 1 102 ? 13.195 0.520 -5.106 1.00 96.50 102 PHE A O 1
ATOM 801 N N . THR A 1 103 ? 15.375 0.913 -4.764 1.00 94.00 103 THR A N 1
ATOM 802 C CA . THR A 1 103 ? 15.456 2.076 -5.658 1.00 94.00 103 THR A CA 1
ATOM 803 C C . THR A 1 103 ? 16.081 1.734 -7.008 1.00 94.00 103 THR A C 1
ATOM 805 O O . THR A 1 103 ? 15.843 2.460 -7.973 1.00 94.00 103 THR A O 1
ATOM 808 N N . ASP A 1 104 ? 16.851 0.644 -7.092 1.00 97.06 104 ASP A N 1
ATOM 809 C CA . ASP A 1 104 ? 17.423 0.133 -8.337 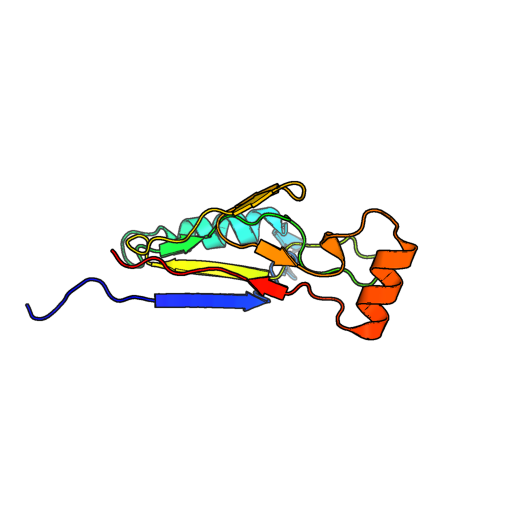1.00 97.06 104 ASP A CA 1
ATOM 810 C C . ASP A 1 104 ? 16.374 -0.690 -9.111 1.00 97.06 104 ASP A C 1
ATOM 812 O O . ASP A 1 104 ? 15.906 -1.713 -8.601 1.00 97.06 104 ASP A O 1
ATOM 816 N N . PRO A 1 105 ? 16.011 -0.298 -10.349 1.00 97.44 105 PRO A N 1
ATOM 817 C CA . PRO A 1 105 ? 15.093 -1.067 -11.185 1.00 97.44 105 PRO A CA 1
ATOM 818 C C . PRO A 1 105 ? 15.506 -2.529 -11.397 1.00 97.44 105 PRO A C 1
ATOM 820 O O . PRO A 1 105 ? 14.635 -3.388 -11.501 1.00 97.44 105 PRO A O 1
ATOM 823 N N . ALA A 1 106 ? 16.806 -2.842 -11.434 1.00 98.31 106 ALA A N 1
ATOM 824 C CA . ALA A 1 106 ? 17.262 -4.222 -11.597 1.00 98.31 106 ALA A CA 1
ATOM 825 C C . ALA A 1 106 ? 16.937 -5.084 -10.365 1.00 98.31 106 ALA A C 1
ATOM 827 O O . ALA A 1 106 ? 16.544 -6.242 -10.508 1.00 98.31 106 ALA A O 1
ATOM 828 N N . GLU A 1 107 ? 17.052 -4.519 -9.159 1.00 98.44 107 GLU A N 1
ATOM 829 C CA . GLU A 1 107 ? 16.662 -5.189 -7.912 1.00 98.44 107 GLU A CA 1
ATOM 830 C C . GLU A 1 107 ? 15.139 -5.341 -7.814 1.00 98.44 107 GLU A C 1
ATOM 832 O O . GLU A 1 107 ? 14.654 -6.401 -7.414 1.00 98.44 107 GLU A O 1
ATOM 837 N N . GLN A 1 108 ? 14.383 -4.321 -8.240 1.00 98.31 108 GLN A N 1
ATOM 838 C CA . GLN A 1 108 ? 12.922 -4.400 -8.335 1.00 98.31 108 GLN A CA 1
ATOM 839 C C . GLN A 1 108 ? 12.491 -5.539 -9.264 1.00 98.31 108 GLN A C 1
ATOM 841 O O . GLN A 1 108 ? 11.687 -6.380 -8.869 1.00 98.31 108 GLN A O 1
ATOM 846 N N . ASP A 1 109 ? 13.059 -5.603 -10.469 1.00 98.56 109 ASP A N 1
ATOM 847 C CA . ASP A 1 109 ? 12.747 -6.630 -11.465 1.00 98.56 109 ASP A CA 1
ATOM 848 C C . ASP A 1 109 ? 13.132 -8.030 -10.993 1.00 98.56 109 ASP A C 1
ATOM 850 O O . ASP A 1 109 ? 12.383 -8.988 -11.202 1.00 98.56 109 ASP A O 1
ATOM 854 N N . GLN A 1 110 ? 14.285 -8.159 -10.333 1.00 98.56 110 GLN A N 1
ATOM 855 C CA . GLN A 1 110 ? 14.717 -9.430 -9.769 1.00 98.56 110 GLN A CA 1
ATOM 856 C C . GLN A 1 110 ? 13.756 -9.891 -8.665 1.00 98.56 110 GLN A C 1
ATOM 858 O O . GLN A 1 110 ? 13.340 -11.048 -8.673 1.00 98.56 110 GLN A O 1
ATOM 863 N N . TRP A 1 111 ? 13.321 -8.991 -7.775 1.00 98.50 111 TRP A N 1
ATOM 864 C CA . TRP A 1 111 ? 12.308 -9.315 -6.767 1.00 98.50 111 TRP A CA 1
ATOM 865 C C . TRP A 1 111 ? 10.975 -9.717 -7.403 1.00 98.50 111 TRP A C 1
ATOM 867 O O . TRP A 1 111 ? 10.368 -10.704 -6.987 1.00 98.50 111 TRP A O 1
ATOM 877 N N . ILE A 1 112 ? 10.533 -8.985 -8.431 1.00 98.38 112 ILE A N 1
ATOM 878 C CA . ILE A 1 11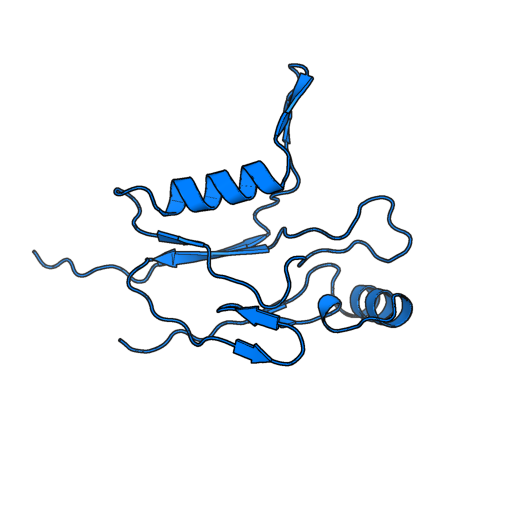2 ? 9.286 -9.275 -9.147 1.00 98.38 112 ILE A CA 1
ATOM 879 C C . ILE A 1 112 ? 9.321 -10.674 -9.757 1.00 98.38 112 ILE A C 1
ATOM 881 O O . ILE A 1 112 ? 8.372 -11.444 -9.617 1.00 98.38 112 ILE A O 1
ATOM 885 N N . LYS A 1 113 ? 10.442 -11.026 -10.388 1.00 98.19 113 LYS A N 1
ATOM 886 C CA . LYS A 1 113 ? 10.663 -12.346 -10.977 1.00 98.19 113 LYS A CA 1
ATOM 887 C C . LYS A 1 113 ? 10.672 -13.465 -9.934 1.00 98.19 113 LYS A C 1
ATOM 889 O O . LYS A 1 113 ? 10.161 -14.549 -10.211 1.00 98.19 113 LYS A O 1
ATOM 894 N N . ASP A 1 114 ? 11.286 -13.222 -8.781 1.00 98.31 114 ASP A N 1
ATOM 895 C CA . ASP A 1 114 ? 11.488 -14.250 -7.760 1.00 98.31 114 ASP A CA 1
ATOM 896 C C . ASP A 1 114 ? 10.259 -14.455 -6.866 1.00 98.31 114 ASP A C 1
ATOM 898 O O . ASP A 1 114 ? 10.053 -15.559 -6.356 1.00 98.31 114 ASP A O 1
ATOM 902 N N . PHE A 1 115 ? 9.447 -13.412 -6.668 1.00 97.94 115 PHE A N 1
ATOM 903 C CA . PHE A 1 115 ? 8.364 -13.419 -5.687 1.00 97.94 115 PHE A CA 1
ATOM 904 C C . PHE A 1 115 ? 7.000 -13.065 -6.279 1.00 97.94 115 PHE A C 1
ATOM 906 O O . PHE A 1 115 ? 6.096 -13.899 -6.228 1.00 97.94 115 PHE A O 1
ATOM 913 N N . SER A 1 116 ? 6.812 -11.830 -6.755 1.00 98.12 116 SER A N 1
ATOM 914 C CA . SER A 1 116 ? 5.514 -11.326 -7.225 1.00 98.12 116 SER A CA 1
ATOM 915 C C . SER A 1 116 ? 5.643 -9.940 -7.865 1.00 98.12 116 SER A C 1
ATOM 917 O O . SER A 1 116 ? 6.464 -9.131 -7.452 1.00 98.12 116 SER A O 1
ATOM 919 N N . ASP A 1 117 ? 4.773 -9.598 -8.807 1.00 97.50 117 ASP A N 1
ATOM 920 C CA . ASP A 1 117 ? 4.553 -8.221 -9.278 1.00 97.50 117 ASP A CA 1
ATOM 921 C C . ASP A 1 117 ? 3.800 -7.346 -8.252 1.00 97.50 117 ASP A C 1
ATOM 923 O O . ASP A 1 117 ? 3.848 -6.111 -8.317 1.00 97.50 117 ASP A O 1
ATOM 927 N N . HIS A 1 118 ? 3.178 -7.968 -7.245 1.00 98.50 118 HIS A N 1
ATOM 928 C CA . HIS A 1 118 ? 2.565 -7.306 -6.092 1.00 98.50 118 HIS A CA 1
ATOM 929 C C . HIS A 1 118 ? 3.459 -7.313 -4.841 1.00 98.50 118 HIS A C 1
ATOM 931 O O . HIS A 1 118 ? 4.029 -8.333 -4.455 1.00 98.50 118 HIS A O 1
ATOM 937 N N . CYS A 1 119 ? 3.504 -6.185 -4.135 1.00 98.19 119 CYS A N 1
ATOM 938 C CA . CYS A 1 119 ? 4.085 -6.060 -2.802 1.00 98.19 119 CYS A CA 1
ATOM 939 C C . CYS A 1 119 ? 3.183 -6.682 -1.722 1.00 98.19 119 CYS A C 1
ATOM 941 O O . CYS A 1 119 ? 1.957 -6.695 -1.818 1.00 98.19 119 CYS A O 1
ATOM 943 N N . LEU A 1 120 ? 3.799 -7.122 -0.626 1.00 97.50 120 LEU A N 1
ATOM 944 C CA . LEU A 1 120 ? 3.112 -7.555 0.586 1.00 97.50 120 LEU A CA 1
ATOM 945 C C . LEU A 1 120 ? 2.540 -6.350 1.345 1.00 97.50 120 LEU A C 1
ATOM 947 O O . LEU A 1 120 ? 3.239 -5.362 1.574 1.00 97.50 120 LEU A O 1
ATOM 951 N N . LEU A 1 121 ? 1.300 -6.479 1.825 1.00 98.31 121 LEU A N 1
ATOM 952 C CA . LEU A 1 121 ? 0.700 -5.559 2.792 1.00 98.31 121 LEU A CA 1
ATOM 953 C C . LEU A 1 121 ? 0.830 -6.123 4.212 1.00 98.31 121 LEU A C 1
ATOM 955 O O . LEU A 1 121 ? 0.226 -7.149 4.528 1.00 98.31 121 LEU A O 1
ATOM 959 N N . TYR A 1 122 ? 1.577 -5.443 5.082 1.00 97.75 122 TYR A N 1
ATOM 960 C CA . TYR A 1 122 ? 1.699 -5.791 6.500 1.00 97.75 122 TYR A CA 1
ATOM 961 C C . TYR A 1 122 ? 1.111 -4.691 7.388 1.00 97.75 122 TYR A C 1
ATOM 963 O O . TYR A 1 122 ? 1.378 -3.514 7.181 1.00 97.75 122 TYR A O 1
ATOM 971 N N . PHE A 1 123 ? 0.329 -5.057 8.401 1.00 98.12 123 PHE A N 1
ATOM 972 C CA . PHE A 1 123 ? -0.185 -4.116 9.399 1.00 98.12 123 PHE A CA 1
ATOM 973 C C . PHE A 1 123 ? -0.417 -4.817 10.739 1.00 98.12 123 PHE A C 1
ATOM 975 O O . PHE A 1 123 ? -0.679 -6.019 10.791 1.00 98.12 123 PHE A O 1
ATOM 982 N N . GLU A 1 124 ? -0.341 -4.057 11.831 1.00 97.75 124 GLU A N 1
ATOM 983 C CA . GLU A 1 124 ? -0.563 -4.556 13.191 1.00 97.75 124 GLU A CA 1
ATOM 984 C C . GLU A 1 124 ? -1.823 -3.909 13.773 1.00 97.75 124 GLU A C 1
ATOM 986 O O . GLU A 1 124 ? -1.922 -2.684 13.850 1.00 97.75 124 GLU A O 1
ATOM 991 N N . VAL A 1 125 ? -2.793 -4.736 14.180 1.00 97.31 125 VAL A N 1
ATOM 992 C CA . VAL A 1 125 ? -4.009 -4.272 14.864 1.00 97.31 125 VAL A CA 1
ATOM 993 C C . VAL A 1 125 ? -3.697 -4.083 16.343 1.00 97.31 125 VAL A C 1
ATOM 995 O O . VAL A 1 125 ? -3.294 -5.029 17.025 1.00 97.31 125 VAL A O 1
ATOM 998 N N . GLU A 1 126 ? -3.921 -2.879 16.855 1.00 94.12 126 GLU A N 1
ATOM 999 C CA . GLU A 1 126 ? -3.720 -2.581 18.269 1.00 94.12 126 GLU A CA 1
ATOM 1000 C C . GLU A 1 126 ? -4.966 -2.931 19.079 1.00 94.12 126 GLU A C 1
ATOM 1002 O O . GLU A 1 126 ? -6.108 -2.771 18.632 1.00 94.12 126 GLU A O 1
ATOM 1007 N N . ARG A 1 127 ? -4.750 -3.412 20.308 1.00 81.25 127 ARG A N 1
ATOM 1008 C CA . ARG A 1 127 ? -5.860 -3.565 21.248 1.00 81.25 127 ARG A CA 1
ATOM 1009 C C . ARG A 1 127 ? -6.361 -2.168 21.655 1.00 81.25 127 ARG A C 1
ATOM 1011 O O . ARG A 1 127 ? -5.530 -1.272 21.800 1.00 81.25 127 ARG A O 1
ATOM 1018 N N . PRO A 1 128 ? -7.686 -1.983 21.805 1.00 60.53 128 PRO A N 1
ATOM 1019 C CA . PRO A 1 128 ? -8.288 -0.706 22.186 1.00 60.53 128 PRO A CA 1
ATOM 1020 C C . PRO A 1 128 ? -7.659 -0.049 23.413 1.00 60.53 128 PRO A C 1
ATOM 1022 O O . PRO A 1 128 ? -7.375 -0.784 24.386 1.00 60.53 128 PRO A O 1
#

Secondary structure (DSSP, 8-state):
---PPP--EEEEE---S-EE-TTS-EE-HHHHHHHHHHHHTSTTT-EEEPPBSSS--B---TT-SSPPB--EEEEEETT-EEPPEEETTEEESBEEESGGG-SSHHHHHHHHHHT-SBPEEE--EEP-

Foldseek 3Di:
DPDDDDKDKDWDFPPLCWDQDPVRDIGHSVNVVVVVQVVCCPPVNQKGWWFELDQFFADPAPPDPDHTHRRITMIIRNPWDWDWDDDPSGIIQWYWDWLSVDPDRVSSRVRCVVPHRGTDTDIGTDDD

Radius of gyration: 16.51 Å; chains: 1; bounding box: 46×23×46 Å

pLDDT: mean 93.31, std 8.91, range [44.56, 98.56]